Protein AF-A0A968F1Y4-F1 (afdb_monomer)

Solvent-accessible surface area (backbone atoms only — not comparable to full-atom values): 8898 Å² total; per-residue (Å²): 133,90,78,88,80,81,79,72,80,76,76,72,71,90,69,78,64,43,29,37,36,27,35,27,49,97,75,19,36,25,61,47,52,89,79,41,61,27,31,37,42,34,36,24,37,68,87,81,52,37,80,76,46,76,43,81,43,74,50,74,82,95,48,94,70,46,62,52,52,54,45,48,74,72,60,42,41,34,35,50,28,20,16,58,53,70,72,58,52,55,50,27,48,75,66,68,24,46,75,46,40,15,40,67,76,39,45,60,66,60,52,51,50,28,49,56,70,74,64,59,65,58,80,44,63,67,62,82,59,100,72,79,74,77,92,67,92,73,87,75,75,82,83,77,83,90,133

Secondary structure (DSSP, 8-state):
----------------PEEEEEEEETTEE-S-GGG-SEEEEEEEETTTTEEEEEEEEEPPP--TTHHHHHHHHTT--EEE-S---HHHHHHHHHTT-EEE----S--HHHHHHHHHHT-------GGG-TT---S------------

Nearest PDB structures (foldseek):
  2yx6-assembly2_C  TM=9.194E-01  e=2.173E-10  Pyrococcus horikoshii OT3
  2yx6-assembly1_A-2  TM=9.075E-01  e=2.493E-09  Pyrococcus horikoshii OT3
  2yx6-assembly3_D-3  TM=8.904E-01  e=1.941E-09  Pyrococcus horikoshii OT3
  1o13-assembly1_A  TM=8.933E-01  e=2.524E-08  Thermotoga maritima
  2wfb-assembly1_A  TM=7.792E-01  e=1.300E-06  Megalodesulfovibrio gigas

Mean predicted aligned error: 11.34 Å

Foldseek 3Di:
DDDDDPPPPPPPPPQPWAWEKFQDDPQWGDLEPQPGQWIWIWTARLVVLDTPDIDIDTDDPRDPPPRLVVCLVVVHAEYEHQADDPVSCVSNVVSNHHYHYQFDGGHPVVQSSCVSVVNTDGPDHPPPDPPPDPPDDDPPDPDDDDD

pLDDT: mean 79.9, std 20.48, range [36.06, 98.12]

Structure (mmCIF, N/CA/C/O backbone):
data_AF-A0A968F1Y4-F1
#
_entry.id   AF-A0A968F1Y4-F1
#
loop_
_atom_site.group_PDB
_atom_site.id
_atom_site.type_symbol
_atom_site.label_atom_id
_atom_site.label_alt_id
_atom_site.label_comp_id
_atom_site.label_asym_id
_atom_site.label_entity_id
_atom_site.label_seq_id
_atom_site.pdbx_PDB_ins_code
_atom_site.Cartn_x
_atom_site.Cartn_y
_atom_site.Cartn_z
_atom_site.occupancy
_atom_site.B_iso_or_equiv
_atom_site.auth_seq_id
_atom_site.auth_comp_id
_atom_site.auth_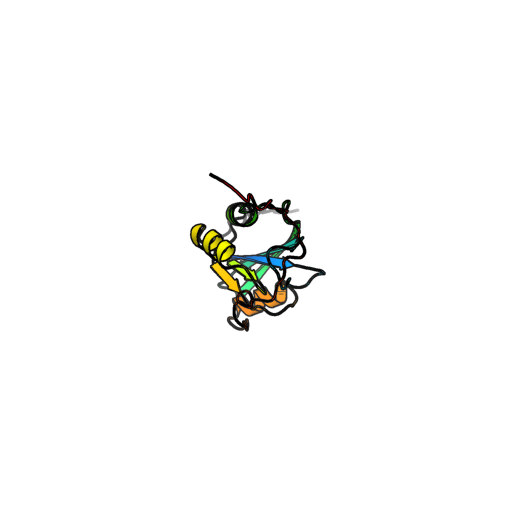asym_id
_atom_site.auth_atom_id
_atom_site.pdbx_PDB_model_num
ATOM 1 N N . MET A 1 1 ? -49.881 -12.329 17.876 1.00 50.94 1 MET A N 1
ATOM 2 C CA . MET A 1 1 ? -48.690 -13.148 17.556 1.00 50.94 1 MET A CA 1
ATOM 3 C C . MET A 1 1 ? -47.936 -12.486 16.415 1.00 50.94 1 MET A C 1
ATOM 5 O O . MET A 1 1 ? -48.607 -12.121 15.464 1.00 50.94 1 MET A O 1
ATOM 9 N N . ARG A 1 2 ? -46.593 -12.409 16.525 1.00 47.62 2 ARG A N 1
ATOM 10 C CA . ARG A 1 2 ? -45.597 -11.957 15.518 1.00 47.62 2 ARG A CA 1
ATOM 11 C C . ARG A 1 2 ? -45.709 -10.478 15.114 1.00 47.62 2 ARG A C 1
ATOM 13 O O . ARG A 1 2 ? -46.774 -10.027 14.747 1.00 47.62 2 ARG A O 1
ATOM 20 N N . GLY A 1 3 ? -44.678 -9.648 15.139 1.00 47.00 3 GLY A N 1
ATOM 21 C CA . GLY A 1 3 ? -43.250 -9.790 15.404 1.00 47.00 3 GLY A CA 1
ATOM 22 C C . GLY A 1 3 ? -42.649 -8.450 14.974 1.00 47.00 3 GLY A C 1
ATOM 23 O O . GLY A 1 3 ? -42.965 -7.969 13.892 1.00 47.00 3 GLY A O 1
ATOM 24 N N . LYS A 1 4 ? -41.898 -7.807 15.867 1.00 54.28 4 LYS A N 1
ATOM 25 C CA . LYS A 1 4 ? -41.191 -6.551 15.607 1.00 54.28 4 LYS A CA 1
ATOM 26 C C . LYS A 1 4 ? -40.113 -6.818 14.556 1.00 54.28 4 LYS A C 1
ATOM 28 O O . LYS A 1 4 ? -39.305 -7.712 14.786 1.00 54.28 4 LYS A O 1
ATOM 33 N N . ASP A 1 5 ? -40.081 -6.051 13.472 1.00 50.31 5 ASP A N 1
ATOM 34 C CA . ASP A 1 5 ? -38.864 -5.901 12.671 1.00 50.31 5 ASP A CA 1
ATOM 35 C C . ASP A 1 5 ? -38.395 -4.453 12.801 1.00 50.31 5 ASP A C 1
ATOM 37 O O . ASP A 1 5 ? -38.746 -3.557 12.035 1.00 50.31 5 ASP A O 1
ATOM 41 N N . ASP A 1 6 ? -37.670 -4.218 13.894 1.00 47.69 6 ASP A N 1
ATOM 42 C CA . ASP A 1 6 ? -36.897 -3.006 14.099 1.00 47.69 6 ASP A CA 1
ATOM 43 C C . ASP A 1 6 ? -35.675 -3.084 13.172 1.00 47.69 6 ASP A C 1
ATOM 45 O O . ASP A 1 6 ? -34.581 -3.463 13.601 1.00 47.69 6 ASP A O 1
ATOM 49 N N . THR A 1 7 ? -35.837 -2.717 11.898 1.00 48.88 7 THR A N 1
ATOM 50 C CA . THR A 1 7 ? -34.695 -2.426 11.027 1.00 48.88 7 THR A CA 1
ATOM 51 C C . THR A 1 7 ? -34.016 -1.160 11.559 1.00 48.88 7 THR A C 1
ATOM 53 O O . THR A 1 7 ? -34.285 -0.032 11.143 1.00 48.88 7 THR A O 1
ATOM 56 N N . LYS A 1 8 ? -33.146 -1.328 12.559 1.00 44.59 8 LYS A N 1
ATOM 57 C CA . LYS A 1 8 ? -32.284 -0.258 13.050 1.00 44.59 8 LYS A CA 1
ATOM 58 C C . LYS A 1 8 ? -31.318 0.101 11.932 1.00 44.59 8 LYS A C 1
ATOM 60 O O . LYS A 1 8 ? -30.345 -0.605 11.689 1.00 44.59 8 LYS A O 1
ATOM 65 N N . VAL A 1 9 ? -31.566 1.238 11.291 1.00 47.66 9 VAL A N 1
ATOM 66 C CA . VAL A 1 9 ? -30.539 1.973 10.556 1.00 47.66 9 VAL A CA 1
ATOM 67 C C . VAL A 1 9 ? -29.442 2.309 11.564 1.00 47.66 9 VAL A C 1
ATOM 69 O O . VAL A 1 9 ? -29.561 3.248 12.356 1.00 47.66 9 VAL A O 1
ATOM 72 N N . VAL A 1 10 ? -28.388 1.495 11.591 1.00 50.03 10 VAL A N 1
ATOM 73 C CA . VAL A 1 10 ? -27.183 1.787 12.362 1.00 50.03 10 VAL A CA 1
ATOM 74 C C . VAL A 1 10 ? -26.511 2.955 11.655 1.00 50.03 10 VAL A C 1
ATOM 76 O O . VAL A 1 10 ? -25.844 2.784 10.640 1.00 50.03 10 VAL A O 1
ATOM 79 N N . LYS A 1 11 ? -26.727 4.170 12.166 1.00 43.75 11 LYS A N 1
ATOM 80 C CA . LYS A 1 11 ? -25.898 5.320 11.809 1.00 43.75 11 LYS A CA 1
ATOM 81 C C . LYS A 1 11 ? -24.479 4.989 12.250 1.00 43.75 11 LYS A C 1
ATOM 83 O O . LYS A 1 11 ? -24.193 4.981 13.449 1.00 43.75 11 LYS A O 1
ATOM 88 N N . SER A 1 12 ? -23.620 4.673 11.290 1.00 54.50 12 SER A N 1
ATOM 89 C CA . SER A 1 12 ? -22.187 4.526 11.494 1.00 54.50 12 SER A CA 1
ATOM 90 C C . SER A 1 12 ? -21.705 5.785 12.212 1.00 54.50 12 SER A C 1
ATOM 92 O O . SER A 1 12 ? -21.776 6.885 11.662 1.00 54.50 12 SER A O 1
ATOM 94 N N . ARG A 1 13 ? -21.260 5.653 13.469 1.00 56.28 13 ARG A N 1
ATOM 95 C CA . ARG A 1 13 ? -20.380 6.665 14.068 1.00 56.28 13 ARG A CA 1
ATOM 96 C C . ARG A 1 13 ? -19.267 6.888 13.050 1.00 56.28 13 ARG A C 1
ATOM 98 O O . ARG A 1 13 ? -18.785 5.894 12.522 1.00 56.28 13 ARG A O 1
ATOM 105 N N . GLY A 1 14 ? -18.935 8.135 12.723 1.00 59.47 14 GLY A N 1
ATOM 106 C CA . GLY A 1 14 ? -17.901 8.445 11.736 1.00 59.47 14 GLY A CA 1
ATOM 107 C C . GLY A 1 14 ? -16.579 7.799 12.137 1.00 59.47 14 GLY A C 1
ATOM 108 O O . GLY A 1 14 ? -15.833 8.362 12.931 1.00 59.47 14 GLY A O 1
ATOM 109 N N . VAL A 1 15 ? -16.340 6.584 11.649 1.00 64.44 15 VAL A N 1
ATOM 110 C CA . VAL A 1 15 ? -15.074 5.881 11.790 1.00 64.44 15 VAL A CA 1
ATOM 111 C C . VAL A 1 15 ? -14.226 6.419 10.655 1.00 64.44 15 VAL A C 1
ATOM 113 O O . VAL A 1 15 ? -14.602 6.284 9.490 1.00 64.44 15 VAL A O 1
ATOM 116 N N . PHE A 1 16 ? -13.123 7.084 10.982 1.00 81.88 16 PHE A N 1
ATOM 117 C CA . PHE A 1 16 ? -12.125 7.431 9.980 1.00 81.88 16 PHE A CA 1
ATOM 118 C C . PHE A 1 16 ? -11.429 6.134 9.573 1.00 81.88 16 PHE A C 1
ATOM 120 O O . PHE A 1 16 ? -10.494 5.686 10.233 1.00 81.88 16 PHE A O 1
ATOM 127 N N . LEU A 1 17 ? -11.964 5.488 8.538 1.00 91.56 17 LEU A N 1
ATOM 128 C CA . LEU A 1 17 ? -11.346 4.313 7.945 1.00 91.56 17 LEU A CA 1
ATOM 129 C C . LEU A 1 17 ? -10.109 4.741 7.168 1.00 91.56 17 LEU A C 1
ATOM 131 O O . LEU A 1 17 ? -10.124 5.733 6.439 1.00 91.56 17 LEU A O 1
ATOM 135 N N . LEU A 1 18 ? -9.053 3.962 7.330 1.00 95.19 18 LEU A N 1
ATOM 136 C CA . LEU A 1 18 ? -7.823 4.092 6.583 1.00 95.19 18 LEU A CA 1
ATOM 137 C C . LEU A 1 18 ? -7.923 3.250 5.312 1.00 95.19 18 LEU A C 1
ATOM 139 O O . LEU A 1 18 ? -8.222 2.058 5.388 1.00 95.19 18 LEU A O 1
ATOM 143 N N . LYS A 1 19 ? -7.644 3.850 4.155 1.00 97.12 19 LYS A N 1
ATOM 144 C CA . LYS A 1 19 ? -7.551 3.146 2.877 1.00 97.12 19 LYS A CA 1
ATOM 145 C C . LYS A 1 19 ? -6.092 2.971 2.466 1.00 97.12 19 LYS A C 1
ATOM 147 O O . LYS A 1 19 ? -5.375 3.949 2.250 1.00 97.12 19 LYS A O 1
ATOM 152 N N . ILE A 1 20 ? -5.673 1.716 2.351 1.00 97.88 20 ILE A N 1
ATOM 153 C CA . ILE A 1 20 ? -4.318 1.300 1.992 1.00 97.88 20 ILE A CA 1
ATOM 154 C C . ILE A 1 20 ? -4.361 0.664 0.602 1.00 97.88 20 ILE A C 1
ATOM 156 O O . ILE A 1 20 ? -5.158 -0.243 0.369 1.00 97.88 20 ILE A O 1
ATOM 160 N N . ALA A 1 21 ? -3.506 1.111 -0.313 1.00 97.19 21 ALA A N 1
ATOM 161 C CA . ALA A 1 21 ? -3.317 0.486 -1.616 1.00 97.19 21 ALA A CA 1
ATOM 162 C C . ALA A 1 21 ? -1.987 -0.276 -1.661 1.00 97.19 21 ALA A C 1
ATOM 164 O O . ALA A 1 21 ? -0.932 0.256 -1.314 1.00 97.19 21 ALA A O 1
ATOM 165 N N . ILE A 1 22 ? -2.035 -1.525 -2.117 1.00 97.12 22 ILE A N 1
ATOM 166 C CA . ILE A 1 22 ? -0.863 -2.394 -2.255 1.00 97.12 22 ILE A CA 1
ATOM 167 C C . ILE A 1 22 ? -0.824 -2.905 -3.699 1.00 97.12 22 ILE A C 1
ATOM 169 O O . ILE A 1 22 ? -1.806 -3.509 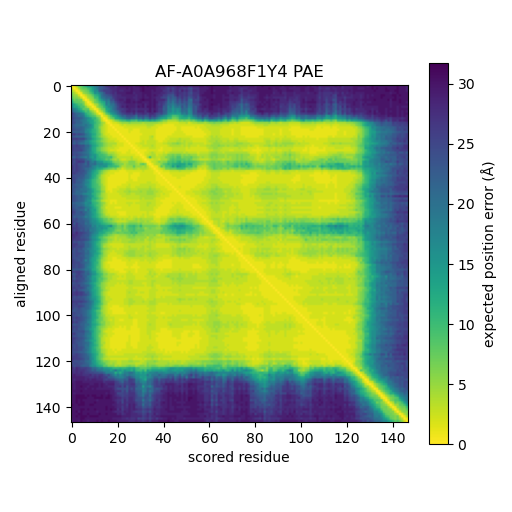-4.123 1.00 97.12 22 ILE A O 1
ATOM 173 N N . PRO A 1 23 ? 0.249 -2.674 -4.479 1.00 95.19 23 PRO A N 1
ATOM 174 C CA . PRO A 1 23 ? 0.386 -3.262 -5.807 1.00 95.19 23 PRO A CA 1
ATOM 175 C C . PRO A 1 23 ? 0.588 -4.774 -5.663 1.00 95.19 23 PRO A C 1
ATOM 177 O O . PRO A 1 23 ? 1.439 -5.203 -4.885 1.00 95.19 23 PRO A O 1
ATOM 180 N N . VAL A 1 24 ? -0.169 -5.580 -6.403 1.00 94.31 24 VAL A N 1
ATOM 181 C CA . VAL A 1 24 ? -0.166 -7.044 -6.297 1.00 94.31 24 VAL A CA 1
ATOM 182 C C . VAL A 1 24 ? 0.196 -7.700 -7.624 1.00 94.31 24 VAL A C 1
ATOM 184 O O . VAL A 1 24 ? -0.344 -7.377 -8.676 1.00 94.31 24 VAL A O 1
ATOM 187 N N . GLU A 1 25 ? 1.083 -8.685 -7.572 1.00 91.38 25 GLU A N 1
ATOM 188 C CA . GLU A 1 25 ? 1.325 -9.616 -8.666 1.00 91.38 25 GLU A CA 1
ATOM 189 C C . GLU A 1 25 ? 1.205 -11.043 -8.125 1.00 91.38 25 GLU A C 1
ATOM 191 O O . GLU A 1 25 ? 1.811 -11.389 -7.114 1.00 91.38 25 GLU A O 1
ATOM 196 N N . ARG A 1 26 ? 0.394 -11.886 -8.782 1.00 90.38 26 ARG A N 1
ATOM 197 C CA . ARG A 1 26 ? 0.192 -13.300 -8.394 1.00 90.38 26 ARG A CA 1
ATOM 198 C C . ARG A 1 26 ? -0.206 -13.482 -6.917 1.00 90.38 26 ARG A C 1
ATOM 200 O O . ARG A 1 26 ? 0.201 -14.444 -6.272 1.00 90.38 26 ARG A O 1
ATOM 207 N N . GLY A 1 27 ? -1.015 -12.562 -6.389 1.00 91.31 27 GLY A N 1
ATOM 208 C CA . GLY A 1 27 ? -1.555 -12.627 -5.026 1.00 91.31 27 GLY A CA 1
ATOM 209 C C . GLY A 1 27 ? -0.622 -12.136 -3.912 1.00 91.31 27 GLY A C 1
ATOM 210 O O . GLY A 1 27 ? -1.022 -12.163 -2.750 1.00 91.31 27 GLY A O 1
ATOM 211 N N . VAL A 1 28 ? 0.582 -11.657 -4.238 1.00 95.62 28 VAL A N 1
ATOM 212 C CA . VAL A 1 28 ? 1.526 -11.054 -3.281 1.00 95.62 28 VAL A CA 1
ATOM 213 C C . VAL A 1 28 ? 1.932 -9.651 -3.717 1.00 95.62 28 VAL A C 1
ATOM 215 O O . VAL A 1 28 ? 1.733 -9.273 -4.869 1.00 95.62 28 VAL A O 1
ATOM 218 N N . LEU A 1 29 ? 2.500 -8.864 -2.804 1.00 94.81 29 LEU A N 1
ATOM 219 C CA . LEU A 1 29 ? 3.002 -7.531 -3.125 1.00 94.81 29 LEU A CA 1
ATOM 220 C C . LEU A 1 29 ? 4.012 -7.578 -4.285 1.00 94.81 29 LEU A C 1
ATOM 222 O O . LEU A 1 29 ? 4.953 -8.380 -4.277 1.00 94.81 29 LEU A O 1
ATOM 226 N N . SER A 1 30 ? 3.834 -6.676 -5.252 1.00 90.31 30 SER A N 1
ATOM 227 C CA . SER A 1 30 ? 4.755 -6.483 -6.370 1.00 90.31 30 SER A CA 1
ATOM 228 C C . SER A 1 30 ? 5.998 -5.693 -5.932 1.00 90.31 30 SER A C 1
ATOM 230 O O . SER A 1 30 ? 5.867 -4.628 -5.313 1.00 90.31 30 SER A O 1
ATOM 232 N N . PRO A 1 31 ? 7.213 -6.138 -6.306 1.00 84.50 31 PRO A N 1
ATOM 233 C CA . PRO A 1 31 ? 8.440 -5.389 -6.047 1.00 84.50 31 PRO A CA 1
ATOM 234 C C . PRO A 1 31 ? 8.511 -4.076 -6.841 1.00 84.50 31 PRO A C 1
ATOM 236 O O . PRO A 1 31 ? 9.248 -3.171 -6.455 1.00 84.50 31 PRO A O 1
ATOM 239 N N . HIS A 1 32 ? 7.736 -3.937 -7.922 1.00 83.00 32 HIS A N 1
ATOM 240 C CA . HIS A 1 32 ? 7.754 -2.761 -8.789 1.00 83.00 32 HIS A CA 1
ATOM 241 C C . HIS A 1 32 ? 6.359 -2.165 -8.935 1.00 83.00 32 HIS A C 1
ATOM 243 O O . HIS A 1 32 ? 5.502 -2.703 -9.639 1.00 83.00 32 HIS A O 1
ATOM 249 N N . PHE A 1 33 ? 6.157 -0.991 -8.337 1.00 84.56 33 PHE A N 1
ATOM 250 C CA . PHE A 1 33 ? 4.876 -0.288 -8.394 1.00 84.56 33 PHE A CA 1
ATOM 251 C C . PHE A 1 33 ? 4.394 -0.012 -9.834 1.00 84.56 33 PHE A C 1
ATOM 253 O O . PHE A 1 33 ? 3.218 -0.177 -10.140 1.00 84.56 33 PHE A O 1
ATOM 260 N N . GLY A 1 34 ? 5.298 0.392 -10.736 1.00 73.75 34 GLY A N 1
ATOM 261 C CA . GLY A 1 34 ? 4.939 0.874 -12.079 1.00 73.75 34 GLY A CA 1
ATOM 262 C C . GLY A 1 34 ? 4.492 -0.194 -13.086 1.00 73.75 34 GLY A C 1
ATOM 263 O O . GLY A 1 34 ? 3.840 0.157 -14.064 1.00 73.75 34 GLY A O 1
ATOM 264 N N . HIS A 1 35 ? 4.808 -1.472 -12.860 1.00 74.75 35 HIS A N 1
ATOM 265 C CA . HIS A 1 35 ? 4.488 -2.576 -13.785 1.00 74.75 35 HIS A CA 1
ATOM 266 C C . HIS A 1 35 ? 3.369 -3.484 -13.273 1.00 74.75 35 HIS A C 1
ATOM 268 O O . HIS A 1 35 ? 3.145 -4.572 -13.798 1.00 74.75 35 HIS A O 1
ATOM 274 N N . CYS A 1 36 ? 2.688 -3.058 -12.217 1.00 78.56 36 CYS A N 1
ATOM 275 C CA . CYS A 1 36 ? 1.686 -3.867 -11.569 1.00 78.56 36 CYS A CA 1
ATOM 276 C C . CYS A 1 36 ? 0.345 -3.804 -12.316 1.00 78.56 36 CYS A C 1
ATOM 278 O O . CYS A 1 36 ? -0.107 -2.726 -12.703 1.00 78.56 36 CYS A O 1
ATOM 280 N N . ALA A 1 37 ? -0.280 -4.965 -12.513 1.00 81.81 37 ALA A N 1
ATOM 281 C CA . ALA A 1 37 ? -1.569 -5.081 -13.188 1.00 81.81 37 ALA A CA 1
ATOM 282 C C . ALA A 1 37 ? -2.764 -4.931 -12.234 1.00 81.81 37 ALA A C 1
ATOM 284 O O . ALA A 1 37 ? -3.877 -4.695 -12.699 1.00 81.81 37 ALA A O 1
ATOM 285 N N . GLU A 1 38 ? -2.557 -5.066 -10.920 1.00 92.94 38 GLU A N 1
ATOM 286 C CA . GLU A 1 38 ? -3.631 -5.109 -9.926 1.00 92.94 38 GLU A CA 1
ATOM 287 C C . GLU A 1 38 ? -3.234 -4.421 -8.615 1.00 92.94 38 GLU A C 1
ATOM 289 O O . GLU A 1 38 ? -2.074 -4.398 -8.218 1.00 92.94 38 GLU A O 1
ATOM 294 N N . PHE A 1 39 ? -4.216 -3.889 -7.898 1.00 95.38 39 PHE A N 1
ATOM 295 C CA . PHE A 1 39 ? -4.040 -3.324 -6.567 1.00 95.38 39 PHE A CA 1
ATOM 296 C C . PHE A 1 39 ? -4.986 -4.000 -5.584 1.00 95.38 39 PHE A C 1
ATOM 298 O O . PHE A 1 39 ? -6.174 -4.146 -5.861 1.00 95.38 39 PHE A O 1
ATOM 305 N N . ALA A 1 40 ? -4.476 -4.350 -4.407 1.00 97.00 40 ALA A N 1
ATOM 306 C CA . ALA A 1 40 ? -5.311 -4.606 -3.248 1.00 97.00 40 ALA A CA 1
ATOM 307 C C . ALA A 1 40 ? -5.635 -3.270 -2.575 1.00 97.00 40 ALA A C 1
ATOM 309 O O . ALA A 1 40 ? -4.743 -2.602 -2.050 1.00 97.00 40 ALA A O 1
ATOM 310 N N . LEU A 1 41 ? -6.909 -2.891 -2.594 1.00 97.12 41 LEU A N 1
ATOM 311 C CA . LEU A 1 41 ? -7.449 -1.779 -1.824 1.00 97.12 41 LEU A CA 1
ATOM 312 C C . LEU A 1 41 ? -8.007 -2.330 -0.514 1.00 97.12 41 LEU A C 1
ATOM 314 O O . LEU A 1 41 ? -8.947 -3.128 -0.501 1.00 97.12 41 LEU A O 1
ATOM 318 N N . ILE A 1 42 ? -7.399 -1.923 0.592 1.00 97.88 42 ILE A N 1
ATOM 319 C CA . ILE A 1 42 ? -7.720 -2.401 1.931 1.00 97.88 42 ILE A CA 1
ATOM 320 C C . ILE A 1 42 ? -8.288 -1.241 2.733 1.00 97.88 42 ILE A C 1
ATOM 322 O O . ILE A 1 42 ? -7.624 -0.229 2.931 1.00 97.88 42 ILE A O 1
ATOM 326 N N . GLU A 1 43 ? -9.516 -1.403 3.211 1.00 97.25 43 GLU A N 1
ATOM 327 C CA . GLU A 1 43 ? -10.120 -0.503 4.187 1.00 97.25 43 GLU A CA 1
ATOM 328 C C . GLU A 1 43 ? -9.921 -1.099 5.575 1.00 97.25 43 GLU A C 1
ATOM 330 O O . GLU A 1 43 ? -10.288 -2.251 5.828 1.00 97.25 43 GLU A O 1
ATOM 335 N N . ALA A 1 44 ? -9.339 -0.319 6.476 1.00 95.94 44 ALA A N 1
ATOM 336 C CA . ALA A 1 44 ? -9.011 -0.741 7.825 1.00 95.94 44 ALA A CA 1
ATOM 337 C C . ALA A 1 44 ? -9.448 0.294 8.861 1.00 95.94 44 ALA A C 1
ATOM 339 O O . ALA A 1 44 ? -9.469 1.496 8.605 1.00 95.94 44 ALA A O 1
ATOM 340 N N . ASP A 1 45 ? -9.769 -0.180 10.058 1.00 95.06 45 ASP A N 1
ATOM 341 C CA . ASP A 1 45 ? -9.934 0.658 11.237 1.00 95.06 45 ASP A CA 1
ATOM 342 C C . ASP A 1 45 ? -8.586 0.739 11.975 1.00 95.06 45 ASP A C 1
ATOM 344 O O . ASP A 1 45 ? -8.148 -0.267 12.548 1.00 95.06 45 ASP A O 1
ATOM 348 N N . PRO A 1 46 ? -7.920 1.908 11.987 1.00 92.06 46 PRO A N 1
ATOM 349 C CA . PRO A 1 46 ? -6.629 2.064 12.649 1.00 92.06 46 PRO A CA 1
ATOM 350 C C . PRO A 1 46 ? -6.723 2.011 14.183 1.00 92.06 46 PRO A C 1
ATOM 352 O O . PRO A 1 46 ? -5.732 1.692 14.835 1.00 92.06 46 PRO A O 1
ATOM 355 N N . ILE A 1 47 ? -7.892 2.285 14.778 1.00 92.25 47 ILE A N 1
ATOM 356 C CA . ILE A 1 47 ? -8.077 2.272 16.238 1.00 92.25 47 ILE A CA 1
ATOM 357 C C . ILE A 1 47 ? -8.186 0.833 16.733 1.00 92.25 47 ILE A C 1
ATOM 359 O O . ILE A 1 47 ? -7.499 0.442 17.676 1.00 92.25 47 ILE A O 1
ATOM 363 N N . SER A 1 48 ? -9.047 0.034 16.097 1.00 93.88 48 SER A N 1
ATOM 364 C CA . SER A 1 48 ? -9.198 -1.382 16.454 1.00 93.88 48 SER A CA 1
ATOM 365 C C . SER A 1 48 ? -8.170 -2.298 15.788 1.00 93.88 48 SER A C 1
ATOM 367 O O . SER A 1 48 ? -8.106 -3.474 16.148 1.00 93.88 48 SER A O 1
ATOM 369 N N . ARG A 1 49 ? -7.362 -1.765 14.858 1.00 94.88 49 ARG A N 1
ATOM 370 C CA . ARG A 1 49 ? -6.352 -2.479 14.058 1.00 94.88 49 ARG A CA 1
ATOM 371 C C . ARG A 1 49 ? -6.942 -3.656 13.285 1.00 94.88 49 ARG A C 1
ATOM 373 O O . ARG A 1 49 ? -6.390 -4.753 13.263 1.00 94.88 49 ARG A O 1
ATOM 380 N N . LYS A 1 50 ? -8.102 -3.435 12.665 1.00 95.31 50 LYS A N 1
ATOM 381 C CA . LYS A 1 50 ? -8.834 -4.470 11.924 1.00 95.31 50 LYS A CA 1
ATOM 382 C C . LYS A 1 50 ? -8.989 -4.098 10.466 1.00 95.31 50 LYS A C 1
ATOM 384 O O . LYS A 1 50 ? -9.365 -2.976 10.145 1.00 95.31 50 LYS A O 1
ATOM 389 N N . ILE A 1 51 ? -8.790 -5.081 9.597 1.00 96.44 51 ILE A N 1
ATOM 390 C CA . ILE A 1 51 ? -9.226 -4.993 8.206 1.00 96.44 51 ILE A CA 1
ATOM 391 C C . ILE A 1 51 ? -10.752 -5.113 8.180 1.00 96.44 51 ILE A C 1
ATOM 393 O O . ILE A 1 51 ? -11.323 -6.043 8.748 1.00 96.44 51 ILE A O 1
ATOM 397 N N . ILE A 1 52 ? -11.400 -4.157 7.525 1.00 96.44 52 ILE A N 1
ATOM 398 C CA . ILE A 1 52 ? -12.851 -4.105 7.335 1.00 96.44 52 ILE A CA 1
ATOM 399 C C . ILE A 1 52 ? -13.222 -4.679 5.970 1.00 96.44 52 ILE A C 1
ATOM 401 O O . ILE A 1 52 ? -14.195 -5.423 5.852 1.00 96.44 52 ILE A O 1
ATOM 405 N N . ARG A 1 53 ? -12.439 -4.348 4.938 1.00 96.06 53 ARG A N 1
ATOM 406 C CA . ARG A 1 53 ? -12.677 -4.796 3.566 1.00 96.06 53 ARG A CA 1
ATOM 407 C C . ARG A 1 53 ? -11.366 -4.918 2.801 1.00 96.06 53 ARG A C 1
ATOM 409 O O . ARG A 1 53 ? -10.434 -4.147 3.012 1.00 96.06 53 ARG A O 1
ATOM 416 N N . THR A 1 54 ? -11.321 -5.872 1.883 1.00 96.56 54 THR A N 1
ATOM 417 C CA . THR A 1 54 ? -10.258 -6.003 0.886 1.00 96.56 54 THR A CA 1
ATOM 418 C C . THR A 1 54 ? -10.903 -6.182 -0.476 1.00 96.56 54 THR A C 1
ATOM 420 O O . THR A 1 54 ? -11.838 -6.968 -0.620 1.00 96.56 54 THR A O 1
ATOM 423 N N . GLU A 1 55 ? -10.403 -5.458 -1.465 1.00 96.19 55 GLU A N 1
ATOM 424 C CA . GLU A 1 55 ? -10.831 -5.555 -2.853 1.00 96.19 55 GLU A CA 1
ATOM 425 C C . GLU A 1 55 ? -9.596 -5.611 -3.752 1.00 96.19 55 GLU A C 1
ATOM 427 O O . GLU A 1 55 ? -8.677 -4.813 -3.577 1.00 96.19 55 GLU A O 1
ATOM 432 N N . ILE A 1 56 ? -9.565 -6.551 -4.697 1.00 95.31 56 ILE A N 1
ATOM 433 C CA . ILE A 1 56 ? -8.561 -6.568 -5.764 1.00 95.31 56 ILE A CA 1
ATOM 434 C C . ILE A 1 56 ? -9.158 -5.840 -6.965 1.00 95.31 56 ILE A C 1
ATOM 436 O O . ILE A 1 56 ? -10.233 -6.211 -7.436 1.00 95.31 56 ILE A O 1
ATOM 440 N N . VAL A 1 57 ? -8.469 -4.812 -7.449 1.00 93.50 57 VAL A N 1
ATOM 441 C CA . VAL A 1 57 ? -8.882 -4.018 -8.611 1.00 93.50 57 VAL A CA 1
ATOM 442 C C . VAL A 1 57 ? -7.787 -4.020 -9.666 1.00 93.50 57 VAL A C 1
ATOM 444 O O . VAL A 1 57 ? -6.604 -3.962 -9.339 1.00 93.50 57 VAL A O 1
ATOM 447 N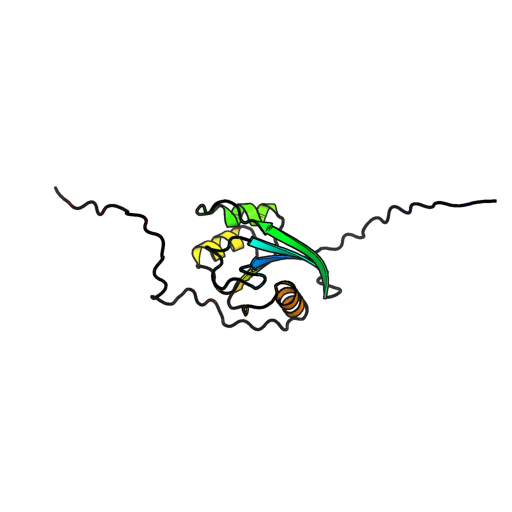 N . SER A 1 58 ? -8.163 -4.049 -10.941 1.00 90.81 58 SER A N 1
ATOM 448 C CA . SER A 1 58 ? -7.192 -3.906 -12.026 1.00 90.81 58 SER A CA 1
ATOM 449 C C . SER A 1 58 ? -6.664 -2.474 -12.099 1.00 90.81 58 SER A C 1
ATOM 451 O O . SER A 1 58 ? -7.416 -1.508 -11.954 1.00 90.81 58 SER A O 1
ATOM 453 N N . ALA A 1 59 ? -5.365 -2.339 -12.353 1.00 85.00 59 ALA A N 1
ATOM 454 C CA . ALA A 1 59 ? -4.739 -1.058 -12.623 1.00 85.00 59 ALA A CA 1
ATOM 455 C C . ALA A 1 59 ? -5.307 -0.455 -13.924 1.00 85.00 59 ALA A C 1
ATOM 457 O O . ALA A 1 59 ? -5.550 -1.186 -14.892 1.00 85.00 59 ALA A O 1
ATOM 458 N N . PRO A 1 60 ? -5.498 0.874 -13.994 1.00 82.56 60 PRO A N 1
ATOM 459 C CA . PRO A 1 60 ? -5.818 1.529 -15.254 1.00 82.56 60 PRO A CA 1
ATOM 460 C C . PRO A 1 60 ? -4.658 1.367 -16.259 1.00 82.56 60 PRO A C 1
ATOM 462 O O . PRO A 1 60 ? -3.525 1.086 -15.856 1.00 82.56 60 PRO A O 1
ATOM 465 N N . PRO A 1 61 ? -4.900 1.577 -17.568 1.00 78.75 61 PRO A N 1
ATOM 466 C CA . PRO A 1 61 ? -3.855 1.503 -18.587 1.00 78.75 61 PRO A CA 1
ATOM 467 C C . PRO A 1 61 ? -2.621 2.329 -18.211 1.00 78.75 61 PRO A C 1
ATOM 469 O O . PRO A 1 61 ? -2.746 3.470 -17.770 1.00 78.75 61 PRO A O 1
ATOM 472 N N . HIS A 1 62 ? -1.423 1.772 -18.402 1.00 68.19 62 HIS A N 1
ATOM 473 C CA . HIS A 1 62 ? -0.191 2.437 -17.988 1.00 68.19 62 HIS A CA 1
ATOM 474 C C . HIS A 1 62 ? 0.018 3.748 -18.765 1.00 68.19 62 HIS A C 1
ATOM 476 O O . HIS A 1 62 ? 0.338 3.742 -19.954 1.00 68.19 62 HIS A O 1
ATOM 482 N N . GLN A 1 63 ? -0.158 4.881 -18.084 1.00 73.94 63 GLN A N 1
ATOM 483 C CA . GLN A 1 63 ? 0.156 6.213 -18.595 1.00 73.94 63 GLN A CA 1
ATOM 484 C C . GLN A 1 63 ? 0.887 7.022 -17.514 1.00 73.94 63 GLN A C 1
ATOM 486 O O . GLN A 1 63 ? 0.486 6.981 -16.343 1.00 73.94 63 GLN A O 1
ATOM 491 N N . PRO A 1 64 ? 1.939 7.787 -17.866 1.00 70.94 64 PRO A N 1
ATOM 492 C CA . PRO A 1 64 ? 2.646 8.629 -16.908 1.00 70.94 64 PRO A CA 1
ATOM 493 C C . PRO A 1 64 ? 1.697 9.583 -16.171 1.00 70.94 64 PRO A C 1
ATOM 495 O O . PRO A 1 64 ? 1.001 10.381 -16.789 1.00 70.94 64 PRO A O 1
ATOM 498 N N . GLY A 1 65 ? 1.686 9.514 -14.838 1.00 74.31 65 GLY A N 1
ATOM 499 C CA . GLY A 1 65 ? 0.868 10.388 -13.986 1.00 74.31 65 GLY A CA 1
ATOM 500 C C . GLY A 1 65 ? -0.581 9.938 -13.758 1.00 74.31 65 GLY A C 1
ATOM 501 O O . GLY A 1 65 ? -1.226 10.486 -12.867 1.00 74.31 65 GLY A O 1
ATOM 502 N N . LEU A 1 66 ? -1.071 8.910 -14.462 1.00 82.75 66 LEU A N 1
ATOM 503 C CA . LEU A 1 66 ? -2.449 8.426 -14.308 1.00 82.75 66 LEU A CA 1
ATOM 504 C C . LEU A 1 66 ? -2.681 7.723 -12.964 1.00 82.75 66 LEU A C 1
ATOM 506 O O . LEU A 1 66 ? -3.680 7.979 -12.300 1.00 82.75 66 LEU A O 1
ATOM 510 N N . LEU A 1 67 ? -1.744 6.871 -12.532 1.00 83.88 67 LEU A N 1
ATOM 511 C CA . LEU A 1 67 ? -1.865 6.127 -11.272 1.00 83.88 67 LEU A CA 1
ATOM 512 C C . LEU A 1 67 ? -1.967 7.042 -10.032 1.00 83.88 67 LEU A C 1
ATOM 514 O O . LEU A 1 67 ? -2.857 6.803 -9.216 1.00 83.88 67 LEU A O 1
ATOM 518 N N . PRO A 1 68 ? -1.144 8.105 -9.885 1.00 84.50 68 PRO A N 1
ATOM 519 C CA . PRO A 1 68 ? -1.312 9.090 -8.815 1.00 84.50 68 PRO A CA 1
ATOM 520 C C . PRO A 1 68 ? -2.670 9.771 -8.769 1.00 84.50 68 PRO A C 1
ATOM 522 O O . PRO A 1 68 ? -3.226 9.962 -7.689 1.00 84.50 68 PRO A O 1
ATOM 525 N N . GLN A 1 69 ? -3.210 10.133 -9.932 1.00 86.00 69 GLN A N 1
ATOM 526 C CA . GLN A 1 69 ? -4.536 10.726 -10.000 1.00 86.00 69 GLN A CA 1
ATOM 527 C C . GLN A 1 69 ? -5.609 9.712 -9.595 1.00 86.00 69 GLN A C 1
ATOM 529 O O . GLN A 1 69 ? -6.395 9.990 -8.694 1.00 86.00 69 GLN A O 1
ATOM 534 N N . TRP A 1 70 ? -5.595 8.534 -10.217 1.00 89.12 70 TRP A N 1
ATOM 535 C CA . TRP A 1 70 ? -6.588 7.491 -9.994 1.00 89.12 70 TRP A CA 1
ATOM 536 C C . TRP A 1 70 ? -6.635 7.048 -8.526 1.00 89.12 70 TRP A C 1
ATOM 538 O O . TRP A 1 70 ? -7.701 7.074 -7.919 1.00 89.12 70 TRP A O 1
ATOM 548 N N . LEU A 1 71 ? -5.490 6.738 -7.903 1.00 88.94 71 LEU A N 1
ATOM 549 C CA . LEU A 1 71 ? -5.463 6.371 -6.480 1.00 88.94 71 LEU A CA 1
ATOM 550 C C . LEU A 1 71 ? -5.886 7.531 -5.566 1.00 88.94 71 LEU A C 1
ATOM 552 O O . LEU A 1 71 ? -6.566 7.285 -4.570 1.00 88.94 71 LEU A O 1
ATOM 556 N N . GLY A 1 72 ? -5.567 8.782 -5.913 1.00 85.69 72 GLY A N 1
ATOM 557 C CA . GLY A 1 72 ? -6.090 9.959 -5.207 1.00 85.69 72 GLY A CA 1
ATOM 558 C C . GLY A 1 72 ? -7.615 10.032 -5.220 1.00 85.69 72 GLY A C 1
ATOM 559 O O . GLY A 1 72 ? -8.233 10.290 -4.190 1.00 85.69 72 GLY A O 1
ATOM 560 N N . GLU A 1 73 ? -8.233 9.729 -6.359 1.00 88.69 73 GLU A N 1
ATOM 561 C CA . GLU A 1 73 ? -9.691 9.719 -6.513 1.00 88.69 73 GLU A CA 1
ATOM 562 C C . GLU A 1 73 ? -10.362 8.567 -5.741 1.00 88.69 73 GLU A C 1
ATOM 564 O O . GLU A 1 73 ? -11.507 8.706 -5.315 1.00 88.69 73 GLU A O 1
ATOM 569 N N . THR A 1 74 ? -9.653 7.461 -5.465 1.00 86.19 74 THR A N 1
ATOM 570 C CA . THR A 1 74 ? -10.184 6.372 -4.614 1.00 86.19 74 THR A CA 1
ATOM 571 C C . THR A 1 74 ? -10.295 6.737 -3.126 1.00 86.19 74 THR A C 1
ATOM 573 O O . THR A 1 74 ? -10.876 5.971 -2.344 1.00 86.19 74 THR A O 1
ATOM 576 N N . GLY A 1 75 ? -9.732 7.881 -2.716 1.00 89.31 75 GLY A N 1
ATOM 577 C CA . GLY A 1 75 ? -9.571 8.252 -1.310 1.00 89.31 75 GLY A CA 1
ATOM 578 C C . GLY A 1 75 ? -8.483 7.440 -0.607 1.00 89.31 75 GLY A C 1
ATOM 579 O O . GLY A 1 75 ? -8.586 7.200 0.593 1.00 89.31 75 GLY A O 1
ATOM 580 N N . CYS A 1 76 ? -7.484 6.956 -1.353 1.00 94.81 76 CYS A N 1
ATOM 581 C CA . CYS A 1 76 ? -6.333 6.258 -0.791 1.00 94.81 76 CYS A CA 1
ATOM 582 C C . CYS A 1 76 ? -5.597 7.175 0.192 1.00 94.81 76 CYS A C 1
ATOM 584 O O . CYS A 1 76 ? -5.364 8.343 -0.104 1.00 94.81 76 CYS A O 1
ATOM 586 N N . ASN A 1 77 ? -5.211 6.641 1.347 1.00 96.12 77 ASN A N 1
ATOM 587 C CA . ASN A 1 77 ? -4.418 7.362 2.337 1.00 96.12 77 ASN A CA 1
ATOM 588 C C . ASN A 1 77 ? -2.949 6.948 2.272 1.00 96.12 77 ASN A C 1
ATOM 590 O O . ASN A 1 77 ? -2.070 7.799 2.378 1.00 96.12 77 ASN A O 1
ATOM 594 N N . ILE A 1 78 ? -2.691 5.649 2.089 1.00 96.88 78 ILE A N 1
ATOM 595 C CA . ILE A 1 78 ? -1.348 5.068 2.166 1.00 96.88 78 ILE A CA 1
ATOM 596 C C . ILE A 1 78 ? -1.131 4.093 1.015 1.00 96.88 78 ILE A C 1
ATOM 598 O O . ILE A 1 78 ? -1.998 3.273 0.722 1.00 96.88 78 ILE A O 1
ATOM 602 N N . ILE A 1 79 ? 0.045 4.142 0.399 1.00 96.19 79 ILE A N 1
ATOM 603 C CA . ILE A 1 79 ? 0.521 3.128 -0.540 1.00 96.19 79 ILE A CA 1
ATOM 604 C C . ILE A 1 79 ? 1.683 2.382 0.099 1.00 96.19 79 ILE A C 1
ATOM 606 O O . ILE A 1 79 ? 2.664 3.004 0.501 1.00 96.19 79 ILE A O 1
ATOM 610 N N . ILE A 1 80 ? 1.602 1.055 0.148 1.00 96.88 80 ILE A N 1
ATOM 611 C CA . ILE A 1 80 ? 2.699 0.202 0.618 1.00 96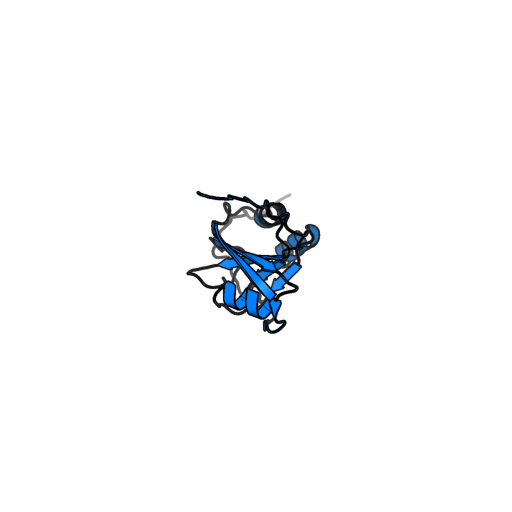.88 80 ILE A CA 1
ATOM 612 C C . ILE A 1 80 ? 3.221 -0.598 -0.572 1.00 96.88 80 ILE A C 1
ATOM 614 O O . ILE A 1 80 ? 2.473 -1.358 -1.179 1.00 96.88 80 ILE A O 1
ATOM 618 N N . ALA A 1 81 ? 4.494 -0.418 -0.919 1.00 95.00 81 ALA A N 1
ATOM 619 C CA . ALA A 1 81 ? 5.120 -1.010 -2.097 1.00 95.00 81 ALA A CA 1
ATOM 620 C C . ALA A 1 81 ? 6.506 -1.595 -1.782 1.00 95.00 81 ALA A C 1
ATOM 622 O O . ALA A 1 81 ? 7.149 -1.238 -0.795 1.00 95.00 81 ALA A O 1
ATOM 623 N N . GLY A 1 82 ? 6.991 -2.479 -2.655 1.00 92.06 82 GLY A N 1
ATOM 624 C CA . GLY A 1 82 ? 8.359 -3.000 -2.574 1.00 92.06 82 GLY A CA 1
ATOM 625 C C . GLY A 1 82 ? 9.363 -1.945 -3.032 1.00 92.06 82 GLY A C 1
ATOM 626 O O . GLY A 1 82 ? 10.285 -1.596 -2.303 1.00 92.06 82 GLY A O 1
ATOM 627 N N . GLY A 1 83 ? 9.118 -1.352 -4.199 1.00 90.19 83 GLY A N 1
ATOM 628 C CA . GLY A 1 83 ? 9.894 -0.243 -4.743 1.00 90.19 83 GLY A CA 1
ATOM 629 C C . GLY A 1 83 ? 9.035 0.704 -5.577 1.00 90.19 83 GLY A C 1
ATOM 630 O O . GLY A 1 83 ? 8.099 0.288 -6.273 1.00 90.19 83 GLY A O 1
ATOM 631 N N . MET A 1 84 ? 9.362 1.994 -5.510 1.00 90.00 84 MET A N 1
ATOM 632 C CA . MET A 1 84 ? 8.691 3.047 -6.268 1.00 90.00 84 MET A CA 1
ATOM 633 C C . MET A 1 84 ? 9.690 4.135 -6.677 1.00 90.00 84 MET A C 1
ATOM 635 O O . MET A 1 84 ? 10.480 4.608 -5.867 1.00 90.00 84 MET A O 1
ATOM 639 N N . GLY A 1 85 ? 9.643 4.589 -7.931 1.00 87.31 85 GLY A N 1
ATOM 640 C CA . GLY A 1 85 ? 10.506 5.683 -8.384 1.00 87.31 85 GLY A CA 1
ATOM 641 C C . GLY A 1 85 ? 10.187 7.018 -7.693 1.00 87.31 85 GLY A C 1
ATOM 642 O O . GLY A 1 85 ? 9.018 7.359 -7.502 1.00 87.31 85 GLY A O 1
ATOM 643 N N . ASN A 1 86 ? 11.219 7.819 -7.402 1.00 88.44 86 ASN A N 1
ATOM 644 C CA . ASN A 1 86 ? 11.110 9.090 -6.663 1.00 88.44 86 ASN A CA 1
ATOM 645 C C . ASN A 1 86 ? 10.090 10.074 -7.264 1.00 88.44 86 ASN A C 1
ATOM 647 O O . ASN A 1 86 ? 9.359 10.744 -6.535 1.00 88.44 86 ASN A O 1
ATOM 651 N N . ARG A 1 87 ? 9.964 10.108 -8.598 1.00 87.62 87 ARG A N 1
ATOM 652 C CA . ARG A 1 87 ? 8.949 10.927 -9.279 1.00 87.62 87 ARG A CA 1
ATOM 653 C C . ARG A 1 87 ? 7.522 10.538 -8.884 1.00 87.62 87 ARG A C 1
ATOM 655 O O . ARG A 1 87 ? 6.698 11.421 -8.674 1.00 87.62 87 ARG A O 1
ATOM 662 N N . ALA A 1 88 ? 7.220 9.242 -8.805 1.00 87.56 88 ALA A N 1
ATOM 663 C CA . ALA A 1 88 ? 5.892 8.771 -8.420 1.00 87.56 88 ALA A CA 1
ATOM 664 C C . ALA A 1 88 ? 5.616 9.073 -6.943 1.00 87.56 88 ALA A C 1
ATOM 666 O O . ALA A 1 88 ? 4.555 9.613 -6.640 1.00 87.56 88 ALA A O 1
ATOM 667 N N . ILE A 1 89 ? 6.600 8.845 -6.063 1.00 91.31 89 ILE A N 1
ATOM 668 C CA . ILE A 1 89 ? 6.519 9.202 -4.637 1.00 91.31 89 ILE A CA 1
ATOM 669 C C . ILE A 1 89 ? 6.144 10.681 -4.481 1.00 91.31 89 ILE A C 1
ATOM 671 O O . ILE A 1 89 ? 5.160 10.998 -3.820 1.00 91.31 89 ILE A O 1
ATOM 675 N N . SER A 1 90 ? 6.853 11.587 -5.166 1.00 91.00 90 SER A N 1
ATOM 676 C CA . SER A 1 90 ? 6.553 13.025 -5.109 1.00 91.00 90 SER A CA 1
ATOM 677 C C . SER A 1 90 ? 5.133 13.368 -5.575 1.00 91.00 90 SER A C 1
ATOM 679 O O . SER A 1 90 ? 4.503 14.253 -4.999 1.00 91.00 90 SER A O 1
ATOM 681 N N . LEU A 1 91 ? 4.611 12.685 -6.601 1.00 91.00 91 LEU A N 1
ATOM 682 C CA . LEU A 1 91 ? 3.245 12.908 -7.088 1.00 91.00 91 LEU A CA 1
ATOM 683 C C . LEU A 1 91 ? 2.189 12.436 -6.080 1.00 91.00 91 LEU A C 1
ATOM 685 O O . LEU A 1 91 ? 1.180 13.116 -5.906 1.00 91.00 91 LEU A O 1
ATOM 689 N N . PHE A 1 92 ? 2.423 11.314 -5.395 1.00 93.12 92 PHE A N 1
ATOM 690 C CA . PHE A 1 92 ? 1.540 10.834 -4.328 1.00 93.12 92 PHE A CA 1
ATOM 691 C C . PHE A 1 92 ? 1.556 11.761 -3.113 1.00 93.12 92 PHE A C 1
ATOM 693 O O . PHE A 1 92 ? 0.493 12.153 -2.633 1.00 93.12 92 PHE A O 1
ATOM 700 N N . SER A 1 93 ? 2.736 12.215 -2.684 1.00 91.88 93 SER A N 1
ATOM 701 C CA . SER A 1 93 ? 2.848 13.162 -1.571 1.00 91.88 93 SER A CA 1
ATOM 702 C C . SER A 1 93 ? 2.131 14.486 -1.859 1.00 91.88 93 SER A C 1
ATOM 704 O O . SER A 1 93 ? 1.456 15.018 -0.983 1.00 91.88 93 SER A O 1
ATOM 706 N N . GLN A 1 94 ? 2.184 14.992 -3.099 1.00 91.69 94 GLN A N 1
ATOM 707 C CA . GLN A 1 94 ? 1.418 16.180 -3.517 1.00 91.69 94 GLN A CA 1
ATOM 708 C C . GLN A 1 94 ? -0.105 15.984 -3.447 1.00 91.69 94 GLN A C 1
ATOM 710 O O . GLN A 1 94 ? -0.849 16.959 -3.366 1.00 91.69 94 GLN A O 1
ATOM 715 N N . LYS A 1 95 ? -0.579 14.735 -3.482 1.00 90.19 95 LYS A N 1
ATOM 716 C CA . LYS A 1 95 ? -1.991 14.366 -3.315 1.00 90.19 95 LYS A CA 1
ATOM 717 C C . LYS A 1 95 ? -2.357 14.054 -1.860 1.00 90.19 95 LYS A C 1
ATOM 719 O O . LYS A 1 95 ? -3.497 13.684 -1.605 1.00 90.19 95 LYS A O 1
ATOM 724 N N . GLY A 1 96 ? -1.421 14.208 -0.919 1.00 92.50 96 GLY A N 1
ATOM 725 C CA . GLY A 1 96 ? -1.625 13.866 0.490 1.00 92.50 96 GLY A CA 1
ATOM 726 C C . GLY A 1 96 ? -1.628 12.360 0.764 1.00 92.50 96 GLY A C 1
ATOM 727 O O . GLY A 1 96 ? -2.149 11.941 1.792 1.00 92.50 96 GLY A O 1
ATOM 728 N N . ILE A 1 97 ? -1.073 11.557 -0.151 1.00 95.75 97 ILE A N 1
ATOM 729 C CA . ILE A 1 97 ? -0.942 10.108 0.003 1.00 95.75 97 ILE A CA 1
ATOM 730 C C . ILE A 1 97 ? 0.448 9.797 0.555 1.00 95.75 97 ILE A C 1
ATOM 732 O O . ILE A 1 97 ? 1.464 10.187 -0.030 1.00 95.75 97 ILE A O 1
ATOM 736 N N . GLU A 1 98 ? 0.490 9.073 1.667 1.00 95.69 98 GLU A N 1
ATOM 737 C CA . GLU A 1 98 ? 1.730 8.557 2.238 1.00 95.69 98 GLU A CA 1
ATOM 738 C C . GLU A 1 98 ? 2.218 7.347 1.435 1.00 95.69 98 GLU A C 1
ATOM 740 O O . GLU A 1 98 ? 1.425 6.513 0.996 1.00 95.69 98 GLU A O 1
ATOM 745 N N . VAL A 1 99 ? 3.531 7.238 1.234 1.00 94.88 99 VAL A N 1
ATOM 746 C CA . VAL A 1 99 ? 4.134 6.110 0.519 1.00 94.88 99 VAL A CA 1
ATOM 747 C C . VAL A 1 99 ? 5.175 5.440 1.400 1.00 94.88 99 VAL A C 1
ATOM 749 O O . VAL A 1 99 ? 6.133 6.074 1.835 1.00 94.88 99 VAL A O 1
ATOM 752 N N . ILE A 1 100 ? 5.016 4.134 1.587 1.00 95.31 100 ILE A N 1
ATOM 753 C CA . ILE A 1 100 ? 5.936 3.264 2.312 1.00 95.31 100 ILE A CA 1
ATOM 754 C C . ILE A 1 100 ? 6.562 2.306 1.298 1.00 95.31 100 ILE A C 1
ATOM 756 O O . ILE A 1 100 ? 5.858 1.561 0.618 1.00 95.31 100 ILE A O 1
ATOM 760 N N . CYS A 1 101 ? 7.888 2.345 1.174 1.00 94.69 101 CYS A N 1
ATOM 761 C CA . CYS A 1 101 ? 8.654 1.486 0.265 1.00 94.69 101 CYS A CA 1
ATOM 762 C C . CYS A 1 101 ? 9.484 0.454 1.039 1.00 94.69 101 CYS A C 1
ATOM 764 O O . CYS A 1 101 ? 9.765 0.635 2.222 1.00 94.69 101 CYS A O 1
ATOM 766 N N . GLY A 1 102 ? 9.925 -0.601 0.356 1.00 93.38 102 GLY A N 1
ATOM 767 C CA . GLY A 1 102 ? 10.743 -1.664 0.937 1.00 93.38 102 GLY A CA 1
ATOM 768 C C . GLY A 1 102 ? 9.944 -2.720 1.695 1.00 93.38 102 GLY A C 1
ATOM 769 O O . GLY A 1 102 ? 10.530 -3.464 2.476 1.00 93.38 102 GLY A O 1
ATOM 770 N N . ALA A 1 103 ? 8.623 -2.780 1.514 1.00 95.81 103 ALA A N 1
ATOM 771 C CA . ALA A 1 103 ? 7.813 -3.835 2.112 1.00 95.81 103 ALA A CA 1
ATOM 772 C C . ALA A 1 103 ? 8.129 -5.202 1.467 1.00 95.81 103 ALA A C 1
ATOM 774 O O . ALA A 1 103 ? 8.379 -5.270 0.258 1.00 95.81 103 ALA A O 1
ATOM 775 N N . PRO A 1 104 ? 8.115 -6.302 2.241 1.00 93.69 104 PRO A N 1
ATOM 776 C CA . PRO A 1 104 ? 8.402 -7.633 1.721 1.00 93.69 104 PRO A CA 1
ATOM 777 C C . PRO A 1 104 ? 7.294 -8.111 0.773 1.00 93.69 104 PRO A C 1
ATOM 779 O O . PRO A 1 104 ? 6.128 -7.736 0.910 1.00 93.69 104 PRO A O 1
ATOM 782 N N . SER A 1 105 ? 7.645 -8.986 -0.173 1.00 94.81 105 SER A N 1
ATOM 783 C CA . SER A 1 105 ? 6.673 -9.615 -1.077 1.00 94.81 105 SER A CA 1
ATOM 784 C C . SER A 1 105 ? 5.873 -10.689 -0.328 1.00 94.81 105 SER A C 1
ATOM 786 O O . SER A 1 105 ? 6.229 -11.864 -0.309 1.00 94.81 105 SER A O 1
ATOM 788 N N . LEU A 1 106 ? 4.818 -10.250 0.359 1.00 96.12 106 LEU A N 1
ATOM 789 C CA . LEU A 1 106 ? 3.895 -11.072 1.146 1.00 96.12 106 LEU A CA 1
ATOM 790 C C . LEU A 1 106 ? 2.447 -10.831 0.705 1.00 96.12 106 LEU A C 1
ATOM 792 O O . LEU A 1 106 ? 2.174 -10.004 -0.170 1.00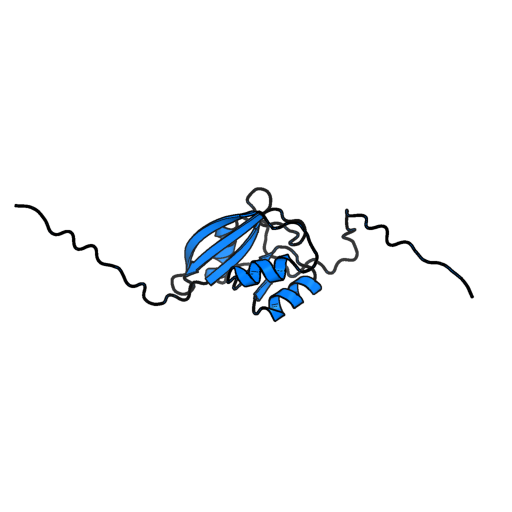 96.12 106 LEU A O 1
ATOM 796 N N . ASN A 1 107 ? 1.508 -11.556 1.316 1.00 97.38 107 ASN A N 1
ATOM 797 C CA . ASN A 1 107 ? 0.086 -11.323 1.109 1.00 97.38 107 ASN A CA 1
ATOM 798 C C . ASN A 1 107 ? -0.295 -9.875 1.514 1.00 97.38 107 ASN A C 1
ATOM 800 O O . ASN A 1 107 ? 0.144 -9.399 2.565 1.00 97.38 107 ASN A O 1
ATOM 804 N N . PRO A 1 108 ? -1.135 -9.170 0.732 1.00 97.69 108 PRO A N 1
ATOM 805 C CA . PRO A 1 108 ? -1.538 -7.794 1.030 1.00 97.69 108 PRO A CA 1
ATOM 806 C C . PRO A 1 108 ? -2.203 -7.600 2.399 1.00 97.69 108 PRO A C 1
ATOM 808 O O . PRO A 1 108 ? -1.989 -6.575 3.044 1.00 97.69 108 PRO A O 1
ATOM 811 N N . GLN A 1 109 ? -3.001 -8.567 2.862 1.00 97.88 109 GLN A N 1
ATOM 812 C CA . GLN A 1 109 ? -3.655 -8.485 4.169 1.00 97.88 109 GLN A CA 1
ATOM 813 C C . GLN A 1 109 ? -2.644 -8.610 5.308 1.00 97.88 109 GLN A C 1
ATOM 815 O O . GLN A 1 109 ? -2.727 -7.845 6.265 1.00 97.88 109 GLN A O 1
ATOM 820 N N . ASP A 1 110 ? -1.657 -9.500 5.178 1.00 97.94 110 ASP A N 1
ATOM 821 C CA . ASP A 1 110 ? -0.585 -9.648 6.168 1.00 97.94 110 ASP A CA 1
ATOM 822 C C . ASP A 1 110 ? 0.244 -8.363 6.273 1.00 97.94 110 ASP A C 1
ATOM 824 O O . ASP A 1 110 ? 0.545 -7.899 7.371 1.00 97.94 110 ASP A O 1
ATOM 828 N N . ILE A 1 111 ? 0.545 -7.732 5.134 1.00 98.12 111 ILE A N 1
ATOM 829 C CA . ILE A 1 111 ? 1.251 -6.444 5.081 1.00 98.12 111 ILE A CA 1
ATOM 830 C C . ILE A 1 111 ? 0.430 -5.344 5.760 1.00 98.12 111 ILE A C 1
ATOM 832 O O . ILE A 1 111 ? 0.967 -4.589 6.571 1.00 98.12 111 ILE A O 1
ATOM 836 N N . ALA A 1 112 ? -0.868 -5.253 5.460 1.00 97.94 112 ALA A N 1
ATOM 837 C CA . ALA A 1 112 ? -1.744 -4.262 6.077 1.00 97.94 112 ALA A CA 1
ATOM 838 C C . ALA A 1 112 ? -1.888 -4.482 7.590 1.00 97.94 112 ALA A C 1
ATOM 840 O O . ALA A 1 112 ? -1.844 -3.518 8.348 1.00 97.94 112 ALA A O 1
ATOM 841 N N . LEU A 1 113 ? -2.007 -5.730 8.053 1.00 97.94 113 LEU A N 1
ATOM 842 C CA . LEU A 1 113 ? -2.053 -6.048 9.483 1.00 97.94 113 LEU A CA 1
ATOM 843 C C . LEU A 1 113 ? -0.735 -5.708 10.182 1.00 97.94 113 LEU A C 1
ATOM 845 O O . LEU A 1 113 ? -0.757 -5.058 11.227 1.00 97.94 113 LEU A O 1
ATOM 849 N N . ALA A 1 114 ? 0.406 -6.077 9.594 1.00 97.81 114 ALA A N 1
ATOM 850 C CA . ALA A 1 114 ? 1.718 -5.715 10.124 1.00 97.81 114 ALA A CA 1
ATOM 851 C C . ALA A 1 114 ? 1.882 -4.190 10.208 1.00 97.81 114 ALA A C 1
ATOM 853 O O . ALA A 1 114 ? 2.378 -3.675 11.209 1.00 97.81 114 ALA A O 1
ATOM 854 N N . PHE A 1 115 ? 1.407 -3.452 9.200 1.00 97.81 115 PHE A N 1
ATOM 855 C CA . PHE A 1 115 ? 1.391 -1.991 9.222 1.00 97.81 115 PHE A CA 1
ATOM 856 C C . PHE A 1 115 ? 0.525 -1.444 10.368 1.00 97.81 115 PHE A C 1
ATOM 858 O O . PHE A 1 115 ? 1.002 -0.636 11.161 1.00 97.81 115 PHE A O 1
ATOM 865 N N . LEU A 1 116 ? -0.716 -1.924 10.513 1.00 96.88 116 LEU A N 1
ATOM 866 C CA . LEU A 1 116 ? -1.640 -1.493 11.574 1.00 96.88 116 LEU A CA 1
ATOM 867 C C . LEU A 1 116 ? -1.101 -1.778 12.984 1.00 96.88 116 LEU A C 1
ATOM 869 O O . LEU A 1 116 ? -1.414 -1.048 13.927 1.00 96.88 116 LEU A O 1
ATOM 873 N N . ASN A 1 117 ? -0.296 -2.830 13.135 1.00 96.62 117 ASN A N 1
ATOM 874 C CA . ASN A 1 117 ? 0.342 -3.190 14.399 1.00 96.62 117 ASN A CA 1
ATOM 875 C C . ASN A 1 117 ? 1.660 -2.447 14.664 1.00 96.62 117 ASN A C 1
ATOM 877 O O . ASN A 1 117 ? 2.161 -2.516 15.784 1.00 96.62 117 ASN A O 1
ATOM 881 N N . GLY A 1 118 ? 2.199 -1.711 13.686 1.00 95.56 118 GLY A N 1
ATOM 882 C CA . GLY A 1 118 ? 3.514 -1.071 13.788 1.00 95.56 118 GLY A CA 1
ATOM 883 C C . GLY A 1 118 ? 4.684 -2.056 13.678 1.00 95.56 118 GLY A C 1
ATOM 884 O O . GLY A 1 118 ? 5.778 -1.772 14.154 1.00 95.56 118 GLY A O 1
ATOM 885 N N . GLU A 1 119 ? 4.454 -3.219 13.070 1.00 96.38 119 GLU A N 1
ATOM 886 C CA . GLU A 1 119 ? 5.404 -4.334 12.970 1.00 96.38 119 GLU A CA 1
ATOM 887 C C . GLU A 1 119 ? 5.971 -4.509 11.551 1.00 96.38 119 GLU A C 1
ATOM 889 O O . GLU A 1 119 ? 6.899 -5.297 11.351 1.00 96.38 119 GLU A O 1
ATOM 894 N N . LEU A 1 120 ? 5.443 -3.777 10.560 1.00 96.25 120 LE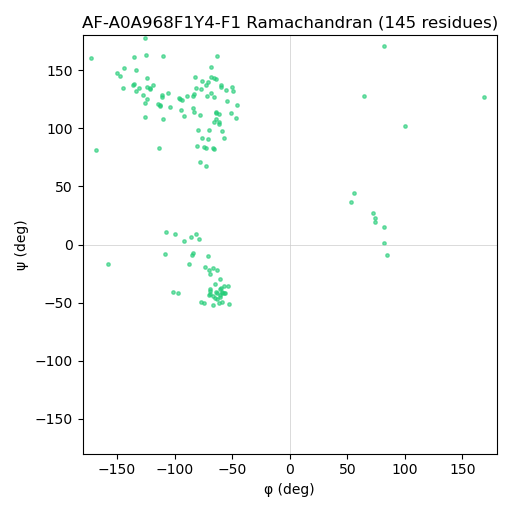U A N 1
ATOM 895 C CA . LEU A 1 120 ? 5.890 -3.867 9.170 1.00 96.25 120 LEU A CA 1
ATOM 896 C C . LEU A 1 120 ? 7.370 -3.479 9.039 1.00 96.25 120 LEU A C 1
ATOM 898 O O . LEU A 1 120 ? 7.743 -2.318 9.193 1.00 96.25 120 LEU A O 1
ATOM 902 N N . GLN A 1 121 ? 8.202 -4.462 8.703 1.00 91.81 121 GLN A N 1
ATOM 903 C CA . GLN A 1 121 ? 9.621 -4.253 8.433 1.00 91.81 121 GLN A CA 1
ATOM 904 C C . GLN A 1 121 ? 9.818 -3.795 6.989 1.00 91.81 121 GLN A C 1
ATOM 906 O O . GLN A 1 121 ? 9.326 -4.438 6.061 1.00 91.81 121 GLN A O 1
ATOM 911 N N . THR A 1 122 ? 10.564 -2.707 6.798 1.00 91.94 122 THR A N 1
ATOM 912 C CA . THR A 1 122 ? 10.859 -2.151 5.472 1.00 91.94 122 THR A CA 1
ATOM 913 C C . THR A 1 122 ? 12.358 -2.100 5.213 1.00 91.94 122 THR A C 1
ATOM 915 O O . THR A 1 122 ? 13.107 -1.602 6.052 1.00 91.94 122 THR A O 1
ATOM 918 N N . SER A 1 123 ? 12.802 -2.534 4.034 1.00 86.06 123 SER A N 1
ATOM 919 C CA . SER A 1 123 ? 14.215 -2.500 3.625 1.00 86.06 123 SER A CA 1
ATOM 920 C C . SER A 1 123 ? 14.667 -1.172 2.994 1.00 86.06 123 SER A C 1
ATOM 922 O O . SER A 1 123 ? 15.787 -1.088 2.497 1.00 86.06 123 SER A O 1
ATOM 924 N N . GLY A 1 124 ? 13.816 -0.140 2.982 1.00 75.19 124 GLY A N 1
ATOM 925 C CA . GLY A 1 124 ? 14.054 1.110 2.250 1.00 75.19 124 GLY A CA 1
ATOM 926 C C . GLY A 1 124 ? 13.693 1.019 0.760 1.00 75.19 124 GLY A C 1
ATOM 927 O O . GLY A 1 124 ? 13.364 -0.049 0.246 1.00 75.19 124 GLY A O 1
ATOM 928 N N . ASN A 1 125 ? 13.707 2.157 0.058 1.00 71.94 125 ASN A N 1
ATOM 929 C CA . ASN A 1 125 ? 13.358 2.208 -1.363 1.00 71.94 125 ASN A CA 1
ATOM 930 C C . ASN A 1 125 ? 14.527 1.710 -2.230 1.00 71.94 125 ASN A C 1
ATOM 932 O O . ASN A 1 125 ? 15.551 2.375 -2.332 1.00 71.94 125 ASN A O 1
ATOM 936 N N . LEU A 1 126 ? 14.365 0.555 -2.877 1.00 59.66 126 LEU A N 1
ATOM 937 C CA . LEU A 1 126 ? 15.411 -0.092 -3.685 1.00 59.66 126 LEU A CA 1
ATOM 938 C C . LEU A 1 126 ? 15.594 0.528 -5.089 1.00 59.66 126 LEU A C 1
ATOM 940 O O . LEU A 1 126 ? 16.357 0.012 -5.900 1.00 59.66 126 LEU A O 1
ATOM 944 N N . CYS A 1 127 ? 14.889 1.617 -5.417 1.00 55.38 127 CYS A N 1
ATOM 945 C CA . CYS A 1 127 ? 14.873 2.201 -6.765 1.00 55.38 127 CYS A CA 1
ATOM 946 C C . CYS A 1 127 ? 16.062 3.123 -7.116 1.00 55.38 127 CYS A C 1
ATOM 948 O O . CYS A 1 127 ? 16.029 3.738 -8.181 1.00 55.38 127 CYS A O 1
ATOM 950 N N . ASP A 1 128 ? 17.106 3.200 -6.287 1.00 47.03 128 ASP A N 1
ATOM 951 C CA . ASP A 1 128 ? 18.295 4.038 -6.530 1.00 47.03 128 ASP A CA 1
ATOM 952 C C . ASP A 1 128 ? 19.513 3.268 -7.096 1.00 47.03 128 ASP A C 1
ATOM 954 O O . ASP A 1 128 ? 20.597 3.834 -7.238 1.00 47.03 128 ASP A O 1
ATOM 958 N N . GLU A 1 129 ? 19.367 1.993 -7.485 1.00 42.91 129 GLU A N 1
ATOM 959 C CA . GLU A 1 129 ? 20.464 1.263 -8.138 1.00 42.91 129 GLU A CA 1
ATOM 960 C C . GLU A 1 129 ? 20.536 1.537 -9.659 1.00 42.91 129 GLU A C 1
ATOM 962 O O . GLU A 1 129 ? 19.548 1.327 -10.377 1.00 42.91 129 GLU A O 1
ATOM 967 N N . PRO A 1 130 ? 21.707 1.939 -10.205 1.00 37.97 130 PRO A N 1
ATOM 968 C CA . PRO A 1 130 ? 21.936 2.113 -11.640 1.00 37.97 130 PRO A CA 1
ATOM 969 C C . PRO A 1 130 ? 22.033 0.743 -12.338 1.00 37.97 130 PRO A C 1
ATOM 971 O O . PRO A 1 130 ? 23.092 0.324 -12.796 1.00 37.97 130 PRO A O 1
ATOM 974 N N . GLY A 1 131 ? 20.921 0.011 -12.394 1.00 41.75 131 GLY A N 1
ATOM 975 C CA . GLY A 1 131 ? 20.894 -1.365 -12.898 1.00 41.75 131 GLY A CA 1
ATOM 976 C C . GLY A 1 131 ? 19.534 -1.867 -13.375 1.00 41.75 131 GLY A C 1
ATOM 977 O O . GLY A 1 131 ? 19.491 -2.824 -14.150 1.00 41.75 131 GLY A O 1
ATOM 978 N N . PHE A 1 132 ? 18.426 -1.210 -13.016 1.00 37.41 132 PHE A N 1
ATOM 979 C CA . PHE A 1 132 ? 17.111 -1.562 -13.551 1.00 37.41 132 PHE A CA 1
ATOM 980 C C . PHE A 1 132 ? 16.927 -0.947 -14.946 1.00 37.41 132 PHE A C 1
ATOM 982 O O . PHE A 1 132 ? 16.395 0.147 -15.116 1.00 37.41 132 PHE A O 1
ATOM 989 N N . LYS A 1 133 ? 17.425 -1.643 -15.973 1.00 36.06 133 LYS A N 1
ATOM 990 C CA . LYS A 1 133 ? 17.091 -1.325 -17.364 1.00 36.06 133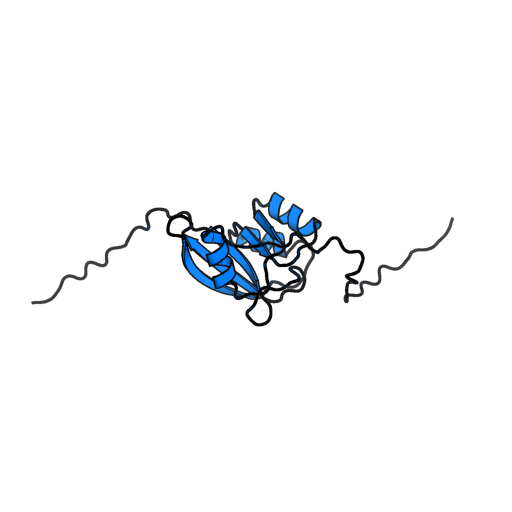 LYS A CA 1
ATOM 991 C C . LYS A 1 133 ? 15.599 -1.569 -17.561 1.00 36.06 133 LYS A C 1
ATOM 993 O O . LYS A 1 133 ? 15.145 -2.708 -17.496 1.00 36.06 133 LYS A O 1
ATOM 998 N N . GLU A 1 134 ? 14.862 -0.495 -17.821 1.00 40.81 134 GLU A N 1
ATOM 999 C CA . GLU A 1 134 ? 13.513 -0.533 -18.373 1.00 40.81 134 GLU A CA 1
ATOM 1000 C C . GLU A 1 134 ? 13.478 -1.502 -19.566 1.00 40.81 134 GLU A C 1
ATOM 1002 O O . GLU A 1 134 ? 14.031 -1.230 -20.635 1.00 40.81 134 GLU A O 1
ATOM 1007 N N . ALA A 1 135 ? 12.830 -2.654 -19.401 1.00 47.09 135 ALA A N 1
ATOM 1008 C CA . ALA A 1 135 ? 12.416 -3.486 -20.522 1.00 47.09 135 ALA A CA 1
ATOM 1009 C C . ALA A 1 135 ? 11.156 -2.852 -21.138 1.00 47.09 135 ALA A C 1
ATOM 1011 O O . ALA A 1 135 ? 10.044 -3.335 -20.965 1.00 47.09 135 ALA A O 1
ATOM 1012 N N . GLY A 1 136 ? 11.339 -1.712 -21.805 1.00 40.53 136 GLY A N 1
ATOM 1013 C CA . GLY A 1 136 ? 10.262 -0.923 -22.398 1.00 40.53 136 GLY A CA 1
ATOM 1014 C C . GLY A 1 136 ? 10.832 0.146 -23.319 1.00 40.53 136 GLY A C 1
ATOM 1015 O O . GLY A 1 136 ? 11.026 1.290 -22.926 1.00 40.53 136 GLY A O 1
ATOM 1016 N N . GLY A 1 137 ? 11.169 -0.243 -24.548 1.00 46.84 137 GLY A N 1
ATOM 1017 C CA . GLY A 1 137 ? 11.743 0.656 -25.538 1.00 46.84 137 GLY A CA 1
ATOM 1018 C C . GLY A 1 137 ? 10.779 1.770 -25.945 1.00 46.84 137 GLY A C 1
ATOM 1019 O O . GLY A 1 137 ? 9.817 1.532 -26.669 1.00 46.84 137 GLY A O 1
ATOM 1020 N N . HIS A 1 138 ? 11.124 3.008 -25.601 1.00 39.50 138 HIS A N 1
ATOM 1021 C CA . HIS A 1 138 ? 10.714 4.174 -26.371 1.00 39.50 138 HIS A CA 1
ATOM 1022 C C . HIS A 1 138 ? 11.937 4.755 -27.076 1.00 39.50 138 HIS A C 1
ATOM 1024 O O . HIS A 1 138 ? 12.838 5.341 -26.480 1.00 39.50 138 HIS A O 1
ATOM 1030 N N . ASN A 1 139 ? 11.959 4.551 -28.391 1.00 45.78 139 ASN A N 1
ATOM 1031 C CA . ASN A 1 139 ? 12.902 5.141 -29.326 1.00 45.78 139 ASN A CA 1
ATOM 1032 C C . ASN A 1 139 ? 12.692 6.665 -29.379 1.00 45.78 139 ASN A C 1
ATOM 1034 O O . ASN A 1 139 ? 12.007 7.174 -30.266 1.00 45.78 139 ASN A O 1
ATOM 1038 N N . CYS A 1 140 ? 13.262 7.406 -28.428 1.00 44.41 140 CYS A N 1
ATOM 1039 C CA . CYS A 1 140 ? 13.419 8.845 -28.581 1.00 44.41 140 CYS A CA 1
ATOM 1040 C C . CYS A 1 140 ? 14.639 9.084 -29.474 1.00 44.41 140 CYS A C 1
ATOM 1042 O O . CYS A 1 140 ? 15.793 8.972 -29.050 1.00 44.41 140 CYS A O 1
ATOM 1044 N N . LYS A 1 141 ? 14.356 9.324 -30.756 1.00 41.22 141 LYS A N 1
ATOM 1045 C CA . LYS A 1 141 ? 15.331 9.628 -31.801 1.00 41.22 141 LYS A CA 1
ATOM 1046 C C . LYS A 1 141 ? 16.327 10.676 -31.299 1.00 41.22 141 LYS A C 1
ATOM 1048 O O . LYS A 1 141 ? 15.957 11.808 -31.000 1.00 41.22 141 LYS A O 1
ATOM 1053 N N . LYS A 1 142 ? 17.610 10.311 -31.276 1.00 44.56 142 LYS A N 1
ATOM 1054 C CA . LYS A 1 142 ? 18.710 11.274 -31.192 1.00 44.56 142 LYS A CA 1
ATOM 1055 C C . LYS A 1 142 ? 18.643 12.178 -32.426 1.00 44.56 142 LYS A C 1
ATOM 1057 O O . LYS A 1 142 ? 19.062 11.763 -33.502 1.00 44.56 142 LYS A O 1
ATOM 1062 N N . HIS A 1 143 ? 18.162 13.408 -32.276 1.00 42.06 143 HIS A N 1
ATOM 1063 C CA . HIS A 1 143 ? 18.469 14.470 -33.230 1.00 42.06 143 HIS A CA 1
ATOM 1064 C C . HIS A 1 143 ? 19.910 14.946 -32.972 1.00 42.06 143 HIS A C 1
ATOM 1066 O O . HIS A 1 143 ? 20.175 15.796 -32.131 1.00 42.06 143 HIS A O 1
ATOM 1072 N N . LYS A 1 144 ? 20.857 14.328 -33.683 1.00 44.84 144 LYS A N 1
ATOM 1073 C CA . LYS A 1 144 ? 22.032 15.014 -34.254 1.00 44.84 144 LYS A CA 1
ATOM 1074 C C . LYS A 1 144 ? 21.527 15.634 -35.576 1.00 44.84 144 LYS A C 1
ATOM 1076 O O . LYS A 1 144 ? 20.689 15.005 -36.207 1.00 44.84 144 LYS A O 1
ATOM 1081 N N . GLN A 1 145 ? 21.914 16.797 -36.089 1.00 43.19 145 GLN A N 1
ATOM 1082 C CA . GLN A 1 145 ? 23.074 17.678 -35.947 1.00 43.19 145 GLN A CA 1
ATOM 1083 C C . GLN A 1 145 ? 22.749 18.976 -36.729 1.00 43.19 145 GLN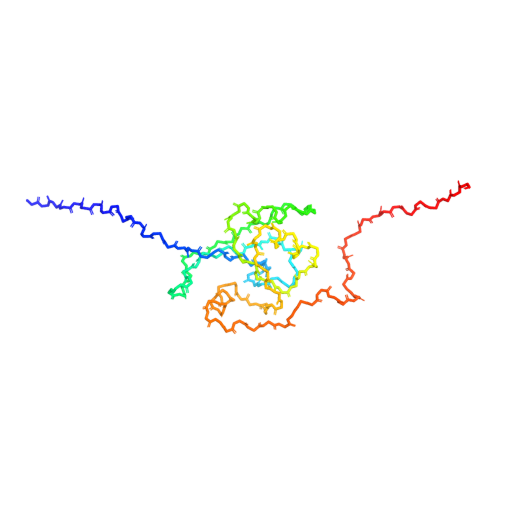 A C 1
ATOM 1085 O O . GLN A 1 145 ? 21.973 18.908 -37.679 1.00 43.19 145 GLN A O 1
ATOM 1090 N N . GLY A 1 146 ? 23.449 20.076 -36.428 1.00 41.09 146 GLY A N 1
ATOM 1091 C CA . GLY A 1 146 ? 23.969 20.981 -37.466 1.00 41.09 146 GLY A CA 1
ATOM 1092 C C . GLY A 1 146 ? 23.195 22.269 -37.753 1.00 41.09 146 GLY A C 1
ATOM 1093 O O . GLY A 1 146 ? 2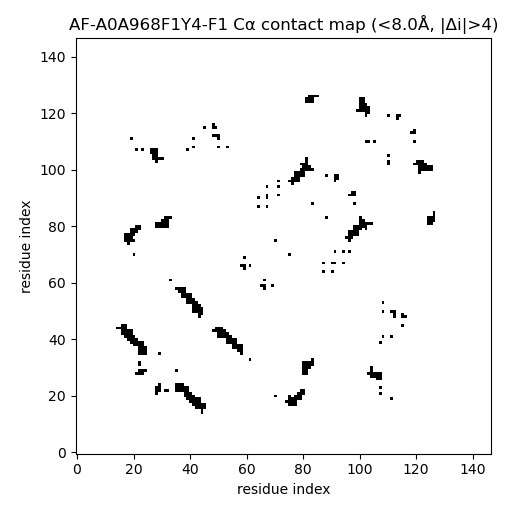2.231 22.254 -38.512 1.00 41.09 146 GLY A O 1
ATOM 1094 N N . LEU A 1 147 ? 23.703 23.385 -37.223 1.00 37.41 147 LEU A N 1
ATOM 1095 C CA . LEU A 1 147 ? 24.313 24.489 -37.983 1.00 37.41 147 LEU A CA 1
ATOM 1096 C C . LEU A 1 147 ? 25.142 25.356 -37.029 1.00 37.41 147 LEU A C 1
ATOM 1098 O O . LEU A 1 147 ? 24.673 25.566 -35.888 1.00 37.41 147 LEU A O 1
#

Radius of gyration: 20.02 Å; Cα contacts (8 Å, |Δi|>4): 240; chains: 1; bounding box: 73×38×56 Å

Sequence (147 aa):
MRGKDDTKVVKSRGVFLLKIAIPVERGVLSPHFGHCAEFALIEADPISRKIIRTEIVSAPPHQPGLLPQWLGETGCNIIIAGGMGNRAISLFSQKGIEVICGAPSLNPQDIALAFLNGELQTSGNLCDEPGFKEAGGHNCKKHKQGL